Protein AF-A0A2V7FLT7-F1 (afdb_monomer_lite)

Sequence (162 aa):
LVILVLRTPALARFARRLLPEHRVIVKLAEPLRLFLGAGRALVAPGILVLTIALSVASWFFECLAFYLILEGFAVALPLRVATVLYAFASLAGALSMLPGGLGVAEASLTGLLVTFGTPLPLAAAATLLIRVATLWLAVGLGVATLGLAFHGGPVGATTPRR

pLDDT: mean 77.24, std 14.69, range [44.97, 93.81]

Radius of gyration: 23.73 Å; chains: 1; bounding box: 60×35×58 Å

Structure (mmCIF, N/CA/C/O backbone):
data_AF-A0A2V7FLT7-F1
#
_entry.id   AF-A0A2V7FLT7-F1
#
loop_
_atom_site.group_PDB
_atom_site.id
_atom_site.type_symbol
_atom_site.label_atom_id
_atom_site.label_alt_id
_atom_site.label_comp_id
_atom_site.label_asym_id
_atom_site.label_entity_id
_atom_site.label_seq_id
_atom_site.pdbx_PDB_ins_code
_atom_site.Cartn_x
_atom_site.Cartn_y
_atom_site.Cartn_z
_atom_site.occupancy
_atom_site.B_iso_or_equiv
_atom_site.auth_seq_id
_atom_site.auth_comp_id
_atom_site.auth_asym_id
_atom_site.auth_atom_id
_atom_site.pdbx_PDB_model_num
ATOM 1 N N . LEU A 1 1 ? 3.219 8.451 -25.364 1.00 45.62 1 LEU A N 1
ATOM 2 C CA . LEU A 1 1 ? 3.990 9.571 -25.963 1.00 45.62 1 LEU A CA 1
ATOM 3 C C . LEU A 1 1 ? 5.465 9.221 -26.199 1.00 45.62 1 LEU A C 1
ATOM 5 O O . LEU A 1 1 ? 5.880 9.241 -27.350 1.00 45.62 1 LEU A O 1
ATOM 9 N N . VAL A 1 2 ? 6.222 8.782 -25.183 1.00 44.97 2 VAL A N 1
ATOM 10 C CA . VAL A 1 2 ? 7.648 8.378 -25.312 1.00 44.97 2 VAL A CA 1
ATOM 11 C C . VAL A 1 2 ? 7.886 7.265 -26.353 1.00 44.97 2 VAL A C 1
ATOM 13 O O . VAL A 1 2 ? 8.818 7.342 -27.149 1.00 44.97 2 VAL A O 1
ATOM 16 N N . ILE A 1 3 ? 6.995 6.270 -26.418 1.00 49.03 3 ILE A N 1
ATOM 17 C CA . ILE A 1 3 ? 7.089 5.134 -27.358 1.00 49.03 3 ILE A CA 1
ATOM 18 C C . ILE A 1 3 ? 6.864 5.563 -28.825 1.00 49.03 3 ILE A C 1
ATOM 20 O O . ILE A 1 3 ? 7.423 4.958 -29.738 1.00 49.03 3 ILE A O 1
ATOM 24 N N . LEU A 1 4 ? 6.086 6.628 -29.066 1.00 48.78 4 LEU A N 1
ATOM 25 C CA . LEU A 1 4 ? 5.738 7.086 -30.418 1.00 48.78 4 LEU A CA 1
ATOM 26 C C . LEU A 1 4 ? 6.855 7.946 -31.039 1.00 48.78 4 LEU A C 1
ATOM 28 O O . LEU A 1 4 ? 7.177 7.789 -32.213 1.00 48.78 4 LEU A O 1
ATOM 32 N N . VAL A 1 5 ? 7.494 8.798 -30.227 1.00 52.53 5 VAL A N 1
ATOM 33 C CA . VAL A 1 5 ? 8.560 9.731 -30.652 1.00 52.53 5 VAL A CA 1
ATOM 34 C C . VAL A 1 5 ? 9.850 8.999 -31.057 1.00 52.53 5 VAL A C 1
ATOM 36 O O . VAL A 1 5 ? 10.572 9.441 -31.950 1.00 52.53 5 VAL A O 1
ATOM 39 N N . LEU A 1 6 ? 10.125 7.831 -30.467 1.00 53.94 6 LEU A N 1
ATOM 40 C CA . LEU A 1 6 ? 11.325 7.031 -30.760 1.00 53.94 6 LEU A CA 1
ATOM 41 C C . LEU A 1 6 ? 11.153 6.034 -31.917 1.00 53.94 6 LEU A C 1
ATOM 43 O O . LEU A 1 6 ? 12.117 5.365 -32.299 1.00 53.94 6 LEU A O 1
ATOM 47 N N . ARG A 1 7 ? 9.944 5.923 -32.486 1.00 52.28 7 ARG A N 1
ATOM 48 C CA . ARG A 1 7 ? 9.663 5.041 -33.630 1.00 52.28 7 ARG A CA 1
ATOM 49 C C . ARG A 1 7 ? 9.842 5.737 -34.981 1.00 52.28 7 ARG A C 1
ATOM 51 O O . ARG A 1 7 ? 9.872 5.060 -36.003 1.00 52.28 7 ARG A O 1
ATOM 58 N N . THR A 1 8 ? 9.975 7.065 -35.010 1.00 52.69 8 THR A N 1
ATOM 59 C CA . THR A 1 8 ? 10.084 7.837 -36.254 1.00 52.69 8 THR A CA 1
ATOM 60 C C . THR A 1 8 ? 11.529 7.913 -36.772 1.00 52.69 8 THR A C 1
ATOM 62 O O . THR A 1 8 ? 12.340 8.660 -36.218 1.00 52.69 8 THR A O 1
ATOM 65 N N . PRO A 1 9 ? 11.873 7.246 -37.895 1.00 53.06 9 PRO A N 1
ATOM 66 C CA . PRO A 1 9 ? 13.192 7.352 -38.538 1.00 53.06 9 PRO A CA 1
ATOM 67 C C . PRO A 1 9 ? 13.503 8.764 -39.078 1.00 53.06 9 PRO A C 1
ATOM 69 O O . PRO A 1 9 ? 14.615 9.032 -39.532 1.00 53.06 9 PRO A O 1
ATOM 72 N N . ALA A 1 10 ? 12.537 9.687 -39.036 1.00 58.31 10 ALA A N 1
ATOM 73 C CA . ALA A 1 10 ? 12.713 11.093 -39.381 1.00 58.31 10 ALA A CA 1
ATOM 74 C C . ALA A 1 10 ? 13.588 11.848 -38.362 1.00 58.31 10 ALA A C 1
ATOM 76 O O . ALA A 1 10 ? 14.511 12.553 -38.768 1.00 58.31 10 ALA A O 1
ATOM 77 N N . LEU A 1 11 ? 13.385 11.626 -37.056 1.00 56.84 11 LEU A N 1
ATOM 78 C CA . LEU A 1 11 ? 14.142 12.311 -35.999 1.00 56.84 11 LEU A CA 1
ATOM 79 C C . LEU A 1 11 ? 15.615 11.864 -35.984 1.00 56.84 11 LEU A C 1
ATOM 81 O O . LEU A 1 11 ? 16.524 12.681 -35.873 1.00 56.84 11 LEU A O 1
ATOM 85 N N . ALA A 1 12 ? 15.857 10.571 -36.223 1.00 55.59 12 ALA A N 1
ATOM 86 C CA . ALA A 1 12 ? 17.200 9.999 -36.342 1.00 55.59 12 ALA A CA 1
ATOM 87 C C . ALA A 1 12 ? 17.969 10.481 -37.591 1.00 55.59 12 ALA A C 1
ATOM 89 O O . ALA A 1 12 ? 19.199 10.426 -37.627 1.00 55.59 12 ALA A O 1
ATOM 90 N N . ARG A 1 13 ? 17.268 10.917 -38.648 1.00 57.00 13 ARG A N 1
ATOM 91 C CA . ARG A 1 13 ? 17.889 11.526 -39.838 1.00 57.00 13 ARG A CA 1
ATOM 92 C C . ARG A 1 13 ? 18.150 13.019 -39.643 1.00 57.00 13 ARG A C 1
ATOM 94 O O . ARG A 1 13 ? 19.182 13.498 -40.097 1.00 57.00 13 ARG A O 1
ATOM 101 N N . PHE A 1 14 ? 17.269 13.724 -38.933 1.00 57.28 14 PHE A N 1
ATOM 102 C CA . PHE A 1 14 ? 17.437 15.145 -38.624 1.00 57.28 14 PHE A CA 1
ATOM 103 C C . PHE A 1 14 ? 18.567 15.384 -37.607 1.00 57.28 14 PHE A C 1
ATOM 105 O O . PHE A 1 14 ? 19.419 16.240 -37.826 1.00 57.28 14 PHE A O 1
ATOM 112 N N . ALA A 1 15 ? 18.667 14.539 -36.574 1.00 55.50 15 ALA A N 1
ATOM 113 C CA . ALA A 1 15 ? 19.750 14.589 -35.589 1.00 55.50 15 ALA A CA 1
ATOM 114 C C . ALA A 1 15 ? 21.144 14.389 -36.220 1.00 55.50 15 ALA A C 1
ATOM 116 O O . ALA A 1 15 ? 22.091 15.070 -35.847 1.00 55.50 15 ALA A O 1
ATOM 117 N N . ARG A 1 16 ? 21.268 13.525 -37.238 1.00 55.06 16 ARG A N 1
ATOM 118 C CA . ARG A 1 16 ? 22.535 13.300 -37.963 1.00 55.06 16 ARG A CA 1
ATOM 119 C C . ARG A 1 16 ? 22.973 14.465 -38.852 1.00 55.06 16 ARG A C 1
ATOM 121 O O . ARG A 1 16 ? 24.140 14.525 -39.209 1.00 55.06 16 ARG A O 1
ATOM 128 N N . ARG A 1 17 ? 22.058 15.364 -39.229 1.00 60.25 17 ARG A N 1
ATOM 129 C C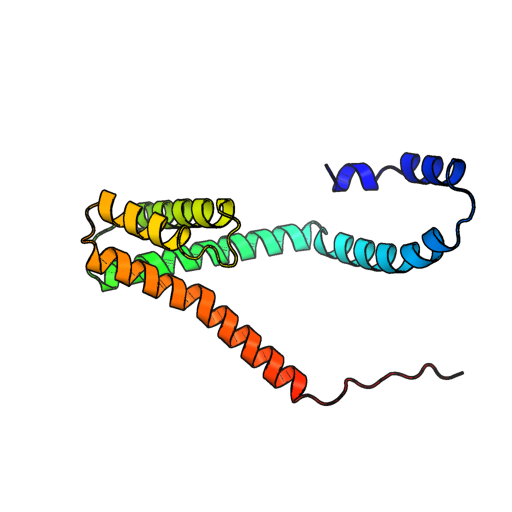A . ARG A 1 17 ? 22.387 16.554 -40.031 1.00 60.25 17 ARG A CA 1
ATOM 130 C C . ARG A 1 17 ? 22.829 17.745 -39.181 1.00 60.25 17 ARG A C 1
ATOM 132 O O . ARG A 1 17 ? 23.522 18.605 -39.703 1.00 60.25 17 ARG A O 1
ATOM 139 N N . LEU A 1 18 ? 22.421 17.801 -37.910 1.00 59.88 18 LEU A N 1
ATOM 140 C CA . LEU A 1 18 ? 22.699 18.934 -37.017 1.00 59.88 18 LEU A CA 1
ATOM 141 C C . LEU A 1 18 ? 23.837 18.688 -36.016 1.00 59.88 18 LEU A C 1
ATOM 143 O O . LEU A 1 18 ? 24.376 19.656 -35.492 1.00 59.88 18 LEU A O 1
ATOM 147 N N . LEU A 1 19 ? 24.194 17.434 -35.721 1.00 57.47 19 LEU A N 1
ATOM 148 C CA . LEU A 1 19 ? 25.204 17.106 -34.711 1.00 57.47 19 LEU A CA 1
ATOM 149 C C . LEU A 1 19 ? 26.514 16.661 -35.384 1.00 57.47 19 LEU A C 1
ATOM 151 O O . LEU A 1 19 ? 26.624 15.491 -35.755 1.00 57.47 19 LEU A O 1
ATOM 155 N N . PRO A 1 20 ? 27.504 17.560 -35.557 1.00 53.03 20 PRO A N 1
ATOM 156 C CA . PRO A 1 20 ? 28.852 17.166 -35.950 1.00 53.03 20 PRO A CA 1
ATOM 157 C C . PRO A 1 20 ? 29.447 16.209 -34.907 1.00 53.03 20 PRO A C 1
ATOM 159 O O . PRO A 1 20 ? 29.118 16.288 -33.724 1.00 53.03 20 PRO A O 1
ATOM 162 N N . GLU A 1 21 ? 30.298 15.305 -35.390 1.00 56.62 21 GLU A N 1
ATOM 163 C CA . GLU A 1 21 ? 31.016 14.179 -34.764 1.00 56.62 21 GLU A CA 1
ATOM 164 C C . GLU A 1 21 ? 31.647 14.446 -33.370 1.00 56.62 21 GLU A C 1
ATOM 166 O O . GLU A 1 21 ? 32.852 14.311 -33.160 1.00 56.62 21 GLU A O 1
ATOM 171 N N . HIS A 1 22 ? 30.864 14.819 -32.357 1.00 56.94 22 HIS A N 1
ATOM 172 C CA . HIS A 1 22 ? 31.388 15.009 -31.010 1.00 56.94 22 HIS A CA 1
ATOM 173 C C . HIS A 1 22 ? 31.556 13.652 -30.319 1.00 56.94 22 HIS A C 1
ATOM 175 O O . HIS A 1 22 ? 30.593 12.928 -30.067 1.00 56.94 22 HIS A O 1
ATOM 181 N N . ARG A 1 23 ? 32.803 13.350 -29.938 1.00 54.53 23 ARG A N 1
ATOM 182 C CA . ARG A 1 23 ? 33.285 12.144 -29.226 1.00 54.53 23 ARG A CA 1
ATOM 183 C C . ARG A 1 23 ? 32.426 11.717 -28.016 1.00 54.53 23 ARG A C 1
ATOM 185 O O . ARG A 1 23 ? 32.432 10.552 -27.626 1.00 54.53 23 ARG A O 1
ATOM 192 N N . VAL A 1 24 ? 31.669 12.652 -27.439 1.00 60.56 24 VAL A N 1
ATOM 193 C CA . VAL A 1 24 ? 30.713 12.440 -26.338 1.00 60.56 24 VAL A CA 1
ATOM 194 C C . VAL A 1 24 ? 29.464 11.667 -26.789 1.00 60.56 24 VAL A C 1
ATOM 196 O O . VAL A 1 24 ? 29.007 10.785 -26.068 1.00 60.56 24 VAL A O 1
ATOM 199 N N . ILE A 1 25 ? 28.948 11.921 -27.997 1.00 58.88 25 ILE A N 1
ATOM 200 C CA . ILE A 1 25 ? 27.756 11.247 -28.545 1.00 58.88 25 ILE A CA 1
ATOM 201 C C . ILE A 1 25 ? 28.053 9.765 -28.798 1.00 58.88 25 ILE A C 1
ATOM 203 O O . ILE A 1 25 ? 27.222 8.913 -28.501 1.00 58.88 25 ILE A O 1
ATOM 207 N N . VAL A 1 26 ? 29.260 9.445 -29.277 1.00 60.56 26 VAL A N 1
ATOM 208 C CA . VAL A 1 26 ? 29.695 8.058 -29.514 1.00 60.56 26 VAL A CA 1
ATOM 209 C C . VAL A 1 26 ? 29.866 7.296 -28.196 1.00 60.56 26 VAL A C 1
ATOM 211 O O . VAL A 1 26 ? 29.388 6.171 -28.087 1.00 60.56 26 VAL A O 1
ATOM 214 N N . LYS A 1 27 ? 30.457 7.923 -27.165 1.00 63.97 27 LYS A N 1
ATOM 215 C CA . LYS A 1 27 ? 30.580 7.317 -25.825 1.00 63.97 27 LYS A CA 1
ATOM 216 C C . LYS A 1 27 ? 29.231 7.066 -25.151 1.00 63.97 27 LYS A C 1
ATOM 218 O O . LYS A 1 27 ? 29.087 6.078 -24.441 1.00 63.97 27 LYS A O 1
ATOM 223 N N . LEU A 1 28 ? 28.249 7.943 -25.359 1.00 63.88 28 LEU A N 1
ATOM 224 C CA . LEU A 1 28 ? 26.923 7.796 -24.755 1.00 63.88 28 LEU A CA 1
ATOM 225 C C . LEU A 1 28 ? 26.002 6.869 -25.565 1.00 63.88 28 LEU A C 1
ATOM 227 O O . LEU A 1 28 ? 25.041 6.331 -25.018 1.00 63.88 28 LEU A O 1
ATOM 231 N N . ALA A 1 29 ? 26.300 6.644 -26.849 1.00 66.62 29 ALA A N 1
ATOM 232 C CA . ALA A 1 29 ? 25.479 5.829 -27.738 1.00 66.62 29 ALA A CA 1
ATOM 233 C C . ALA A 1 29 ? 25.386 4.363 -27.299 1.00 66.62 29 ALA A C 1
ATOM 235 O O . ALA A 1 29 ? 24.335 3.751 -27.469 1.00 66.62 29 ALA A O 1
ATOM 236 N N . GLU A 1 30 ? 26.454 3.791 -26.747 1.00 70.12 30 GLU A N 1
ATOM 237 C CA . GLU A 1 30 ? 26.485 2.384 -26.342 1.00 70.12 30 GLU A CA 1
ATOM 238 C C . GLU A 1 30 ? 25.663 2.109 -25.063 1.00 70.12 30 GLU A C 1
ATOM 240 O O . GLU A 1 30 ? 24.756 1.273 -25.133 1.00 70.12 30 GLU A O 1
ATOM 245 N N . PRO A 1 31 ? 25.817 2.872 -23.956 1.00 73.06 31 PRO A N 1
ATOM 246 C CA . PRO A 1 31 ? 24.913 2.788 -22.804 1.00 73.06 31 PRO A CA 1
ATOM 247 C C . PRO A 1 31 ? 23.445 3.028 -23.175 1.00 73.06 31 PRO A C 1
ATOM 249 O O . PRO A 1 31 ? 22.561 2.295 -22.734 1.00 73.06 31 PRO A O 1
ATOM 252 N N . LEU A 1 32 ? 23.174 4.014 -24.040 1.00 66.44 32 LEU A N 1
ATOM 253 C CA . LEU A 1 32 ? 21.822 4.299 -24.529 1.00 66.44 32 LEU A CA 1
ATOM 254 C C . LEU A 1 32 ? 21.253 3.145 -25.359 1.00 66.44 32 LEU A C 1
ATOM 256 O O . LEU A 1 32 ? 20.075 2.835 -25.228 1.00 66.44 32 LEU A O 1
ATOM 260 N N . ARG A 1 33 ? 22.054 2.485 -26.201 1.00 68.12 33 ARG A N 1
ATOM 261 C CA . ARG A 1 33 ? 21.606 1.323 -26.988 1.00 68.12 33 ARG A CA 1
ATOM 262 C C . ARG A 1 33 ? 21.283 0.125 -26.105 1.00 68.12 33 ARG A C 1
ATOM 264 O O . ARG A 1 33 ? 20.269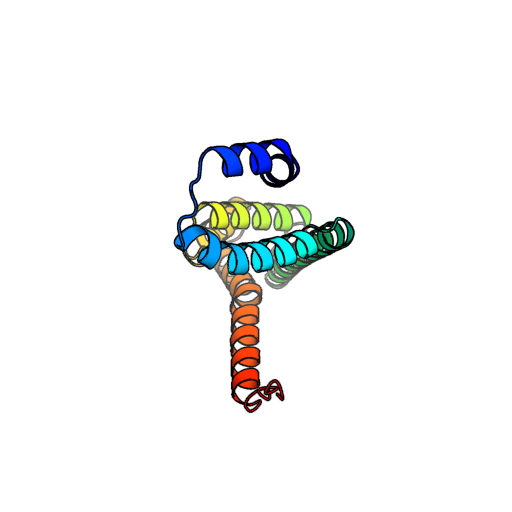 -0.519 -26.355 1.00 68.12 33 ARG A O 1
ATOM 271 N N . LEU A 1 34 ? 22.092 -0.141 -25.079 1.00 73.94 34 LEU A N 1
ATOM 272 C CA . LEU A 1 34 ? 21.818 -1.195 -24.098 1.00 73.94 34 LEU A CA 1
ATOM 273 C C . LEU A 1 34 ? 20.548 -0.885 -23.296 1.00 73.94 34 LEU A C 1
ATOM 275 O O . LEU A 1 34 ? 19.659 -1.730 -23.209 1.00 73.94 34 LEU A O 1
ATOM 279 N N . PHE A 1 35 ? 20.405 0.351 -22.811 1.00 72.62 35 PHE A N 1
ATOM 280 C CA . PHE A 1 35 ? 19.211 0.809 -22.100 1.00 72.62 35 PHE A CA 1
ATOM 281 C C . PHE A 1 35 ? 17.948 0.744 -22.972 1.00 72.62 35 PHE A C 1
ATOM 283 O O . PHE A 1 35 ? 16.909 0.260 -22.532 1.00 72.62 35 PHE A O 1
ATOM 290 N N . LEU A 1 36 ? 18.027 1.174 -24.234 1.00 68.25 36 LEU A N 1
ATOM 291 C CA . LEU A 1 36 ? 16.908 1.125 -25.179 1.00 68.25 36 LEU A CA 1
ATOM 292 C C . LEU A 1 36 ? 16.600 -0.302 -25.651 1.00 68.25 36 LEU A C 1
ATOM 294 O O . LEU A 1 36 ? 15.442 -0.608 -25.926 1.00 68.25 36 LEU A O 1
ATOM 298 N N . GLY A 1 37 ? 17.607 -1.172 -25.755 1.00 72.25 37 GLY A N 1
ATOM 299 C CA . GLY A 1 37 ? 17.440 -2.594 -26.056 1.00 72.25 37 GLY A CA 1
ATOM 300 C C . GLY A 1 37 ? 16.706 -3.320 -24.930 1.00 72.25 37 GLY A C 1
ATOM 301 O O . GLY A 1 37 ? 15.674 -3.943 -25.176 1.00 72.25 37 GLY A O 1
ATOM 302 N N . ALA A 1 38 ? 17.171 -3.145 -23.689 1.00 71.19 38 ALA A N 1
ATOM 303 C CA . ALA A 1 38 ? 16.506 -3.659 -22.494 1.00 71.19 38 ALA A CA 1
ATOM 304 C C . ALA A 1 38 ? 15.100 -3.057 -22.326 1.00 71.19 38 ALA A C 1
ATOM 306 O O . ALA A 1 38 ? 14.130 -3.784 -22.125 1.00 71.19 38 ALA A O 1
ATOM 307 N N . GLY A 1 39 ? 14.962 -1.740 -22.507 1.00 70.75 39 GLY A N 1
ATOM 308 C CA . GLY A 1 39 ? 13.681 -1.037 -22.450 1.00 70.75 39 GLY A CA 1
ATOM 309 C C . GLY A 1 39 ? 12.681 -1.535 -23.495 1.00 70.75 39 GLY A C 1
ATOM 310 O O . GLY A 1 39 ? 11.506 -1.700 -23.190 1.00 70.75 39 GLY A O 1
ATOM 311 N N . ARG A 1 40 ? 13.122 -1.854 -24.718 1.00 68.38 40 ARG A N 1
ATOM 312 C CA . ARG A 1 40 ?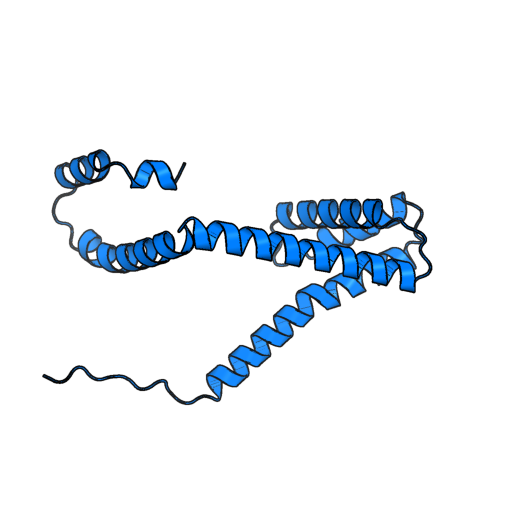 12.248 -2.449 -25.745 1.00 68.38 40 ARG A CA 1
ATOM 313 C C . ARG A 1 40 ? 11.810 -3.868 -25.402 1.00 68.38 40 ARG A C 1
ATOM 315 O O . ARG A 1 40 ? 10.678 -4.213 -25.721 1.00 68.38 40 ARG A O 1
ATOM 322 N N . ALA A 1 41 ? 12.669 -4.661 -24.762 1.00 71.62 41 ALA A N 1
ATOM 323 C CA . ALA A 1 41 ? 12.290 -5.982 -24.268 1.00 71.62 41 ALA A CA 1
ATOM 324 C C . ALA A 1 41 ? 11.241 -5.873 -23.145 1.00 71.62 41 ALA A C 1
ATOM 326 O O . ALA A 1 41 ? 10.226 -6.556 -23.193 1.00 71.62 41 ALA A O 1
ATOM 327 N N . LEU A 1 42 ? 11.422 -4.941 -22.203 1.00 68.25 42 LEU A N 1
ATOM 328 C CA . LEU A 1 42 ? 10.469 -4.664 -21.116 1.00 68.25 42 LEU A CA 1
ATOM 329 C C . LEU A 1 42 ? 9.107 -4.150 -21.618 1.00 68.25 42 LEU A C 1
ATOM 331 O O . LEU A 1 42 ? 8.074 -4.445 -21.027 1.00 68.25 42 LEU A O 1
ATOM 335 N N . VAL A 1 43 ? 9.098 -3.402 -22.725 1.00 75.06 43 VAL A N 1
ATOM 336 C CA . VAL A 1 43 ? 7.892 -2.819 -23.344 1.00 75.06 43 VAL A CA 1
ATOM 337 C C . VAL A 1 43 ? 7.314 -3.741 -24.437 1.00 75.06 43 VAL A C 1
ATOM 339 O O . VAL A 1 43 ? 6.389 -3.366 -25.157 1.00 75.06 43 VAL A O 1
ATOM 342 N N . ALA A 1 44 ? 7.824 -4.969 -24.589 1.00 81.06 44 ALA A N 1
ATOM 343 C CA . ALA A 1 44 ? 7.217 -5.940 -25.493 1.00 81.06 44 ALA A CA 1
ATOM 344 C C . ALA A 1 44 ? 5.777 -6.245 -25.031 1.00 81.06 44 ALA A C 1
ATOM 346 O O . ALA A 1 44 ? 5.554 -6.441 -23.836 1.00 81.06 44 ALA A O 1
ATOM 347 N N . PRO A 1 45 ? 4.787 -6.318 -25.940 1.00 77.19 45 PRO A N 1
ATOM 348 C CA . PRO A 1 45 ? 3.373 -6.404 -25.568 1.00 77.19 45 PRO A CA 1
ATOM 349 C C . PRO A 1 45 ? 3.050 -7.609 -24.672 1.00 77.19 45 PRO A C 1
ATOM 351 O O . PRO A 1 45 ? 2.250 -7.476 -23.753 1.00 77.19 45 PRO A O 1
ATOM 354 N N . GLY A 1 46 ? 3.720 -8.751 -24.868 1.00 82.75 46 GLY A N 1
ATOM 355 C CA . GLY A 1 46 ? 3.561 -9.918 -23.991 1.00 82.75 46 GLY A CA 1
ATOM 356 C C . GLY A 1 46 ? 4.074 -9.685 -22.565 1.00 82.75 46 GLY A C 1
ATOM 357 O O . GLY A 1 46 ? 3.397 -10.035 -21.602 1.00 82.75 46 GLY A O 1
ATOM 358 N N . ILE A 1 47 ? 5.234 -9.038 -22.419 1.00 82.69 47 ILE A N 1
ATOM 359 C CA . ILE A 1 47 ? 5.833 -8.728 -21.111 1.00 82.69 47 ILE A CA 1
ATOM 360 C C . ILE A 1 47 ? 5.039 -7.625 -20.405 1.00 82.69 47 ILE A C 1
ATOM 362 O O . ILE A 1 47 ? 4.813 -7.714 -19.202 1.00 82.69 47 ILE A O 1
ATOM 366 N N . LEU A 1 48 ? 4.539 -6.629 -21.139 1.00 84.62 48 LEU A N 1
ATOM 367 C CA . LEU A 1 48 ? 3.656 -5.596 -20.592 1.00 84.62 48 LEU A CA 1
ATOM 368 C C . LEU A 1 48 ? 2.365 -6.181 -20.021 1.00 84.62 48 LEU A C 1
ATOM 370 O O . LEU A 1 48 ? 2.010 -5.871 -18.890 1.00 84.62 48 LEU A O 1
ATOM 374 N N . VAL A 1 49 ? 1.669 -7.037 -20.773 1.00 88.81 49 VAL A N 1
ATOM 375 C CA . VAL A 1 49 ? 0.426 -7.655 -20.285 1.00 88.81 49 VAL A CA 1
ATOM 376 C C . VAL A 1 49 ? 0.700 -8.502 -19.045 1.00 88.81 49 VAL A C 1
ATOM 378 O O . VAL A 1 49 ? -0.021 -8.383 -18.057 1.00 88.81 49 VAL A O 1
ATOM 381 N N . LEU A 1 50 ? 1.772 -9.300 -19.062 1.00 88.50 50 LEU A N 1
ATOM 382 C CA . LEU A 1 50 ? 2.165 -10.118 -17.918 1.00 88.50 50 LEU A CA 1
ATOM 383 C C . LEU A 1 50 ? 2.491 -9.264 -16.685 1.00 88.50 50 LEU A C 1
ATOM 385 O O . LEU A 1 50 ? 1.989 -9.534 -15.600 1.00 88.50 50 LEU A O 1
ATOM 389 N N . THR A 1 51 ? 3.304 -8.220 -16.841 1.00 86.31 51 THR A N 1
ATOM 390 C CA . THR A 1 51 ? 3.706 -7.349 -15.724 1.00 86.31 51 THR A CA 1
ATOM 391 C C . THR A 1 51 ? 2.538 -6.540 -15.167 1.00 86.31 51 THR A C 1
ATOM 393 O O . THR A 1 51 ? 2.427 -6.403 -13.949 1.00 86.31 51 THR A O 1
ATOM 396 N N . ILE A 1 52 ? 1.624 -6.064 -16.017 1.00 89.19 52 ILE A N 1
ATOM 397 C CA . ILE A 1 52 ? 0.386 -5.408 -15.578 1.00 89.19 52 ILE A CA 1
ATOM 398 C C . ILE A 1 52 ? -0.493 -6.398 -14.808 1.00 89.19 52 ILE A C 1
ATOM 400 O O . ILE A 1 52 ? -0.948 -6.073 -13.715 1.00 89.19 52 ILE A O 1
ATOM 404 N N . ALA A 1 53 ? -0.695 -7.611 -15.329 1.00 90.81 53 ALA A N 1
ATOM 405 C CA . ALA A 1 53 ? -1.492 -8.635 -14.656 1.00 90.81 53 ALA A CA 1
ATOM 406 C C . ALA A 1 53 ? -0.904 -9.010 -13.286 1.00 90.81 53 ALA A C 1
ATOM 408 O O . ALA A 1 53 ? -1.634 -9.061 -12.297 1.00 90.81 53 ALA A O 1
ATOM 409 N N . LEU A 1 54 ? 0.417 -9.194 -13.209 1.00 89.19 54 LEU A N 1
ATOM 410 C CA . LEU A 1 54 ? 1.123 -9.440 -11.950 1.00 89.19 54 LEU A CA 1
ATOM 411 C C . LEU A 1 54 ? 0.989 -8.263 -10.977 1.00 89.19 54 LEU A C 1
ATOM 413 O O . LEU A 1 54 ? 0.766 -8.483 -9.790 1.00 89.19 54 LEU A O 1
ATOM 417 N N . SER A 1 55 ? 1.066 -7.024 -11.469 1.00 87.69 55 SER A N 1
ATOM 418 C CA . SER A 1 55 ? 0.904 -5.821 -10.640 1.00 87.69 55 SER A CA 1
ATOM 419 C C . SER A 1 55 ? -0.505 -5.727 -10.052 1.00 87.69 55 SER A C 1
ATOM 421 O O . SER A 1 55 ? -0.661 -5.486 -8.857 1.00 87.69 55 SER A O 1
ATOM 423 N N . VAL A 1 56 ? -1.533 -5.979 -10.869 1.00 89.75 56 VAL A N 1
ATOM 424 C CA . VAL A 1 56 ? -2.935 -5.999 -10.425 1.00 89.75 56 VAL A CA 1
ATOM 425 C C . VAL A 1 56 ? -3.165 -7.110 -9.401 1.00 89.75 56 VAL A C 1
ATOM 427 O O . VAL A 1 56 ? -3.798 -6.869 -8.375 1.00 89.75 56 VAL A O 1
ATOM 430 N N . ALA A 1 57 ? -2.620 -8.307 -9.640 1.00 90.12 57 ALA A N 1
ATOM 431 C CA . ALA A 1 57 ? -2.718 -9.418 -8.699 1.00 90.12 57 ALA A CA 1
ATOM 432 C C . ALA A 1 57 ? -2.036 -9.092 -7.360 1.00 90.12 57 ALA A C 1
ATOM 434 O O . ALA A 1 57 ? -2.623 -9.326 -6.308 1.00 90.12 57 ALA A O 1
ATOM 435 N N . SER A 1 58 ? -0.839 -8.497 -7.393 1.00 88.75 58 SER A N 1
ATOM 436 C CA . SER A 1 58 ? -0.117 -8.062 -6.191 1.00 88.75 58 SER A CA 1
ATOM 437 C C . SER A 1 58 ? -0.943 -7.075 -5.364 1.00 88.75 58 SER A C 1
ATOM 439 O O . SER A 1 58 ? -1.159 -7.297 -4.176 1.00 88.75 58 SER A O 1
ATOM 441 N N . TRP A 1 59 ? -1.481 -6.031 -6.001 1.00 88.06 59 TRP A N 1
ATOM 442 C CA . TRP A 1 59 ? -2.323 -5.036 -5.325 1.00 88.06 59 TRP A CA 1
ATOM 443 C C . TRP A 1 59 ? -3.593 -5.647 -4.734 1.00 88.06 59 TRP A C 1
ATOM 445 O O . TRP A 1 59 ? -4.026 -5.267 -3.645 1.00 88.06 59 TRP A O 1
ATOM 455 N N . PHE A 1 60 ? -4.190 -6.613 -5.433 1.00 89.12 60 PHE A N 1
ATOM 456 C CA . PHE A 1 60 ? -5.352 -7.326 -4.923 1.00 89.12 60 PHE A CA 1
ATOM 457 C C . PHE A 1 60 ? -5.019 -8.140 -3.665 1.00 89.12 60 PHE A C 1
ATOM 459 O O . PHE A 1 60 ? -5.784 -8.104 -2.702 1.00 89.12 60 PHE A O 1
ATOM 466 N N . PHE A 1 61 ? -3.869 -8.820 -3.632 1.00 89.88 61 PHE A N 1
ATOM 467 C CA . PHE A 1 61 ? -3.417 -9.542 -2.440 1.00 89.88 61 PHE A CA 1
ATOM 468 C C . PHE A 1 61 ? -3.169 -8.618 -1.247 1.00 89.88 61 PHE A C 1
ATOM 470 O O . PHE A 1 61 ? -3.509 -8.986 -0.126 1.00 89.88 61 PHE A O 1
ATOM 477 N N . GLU A 1 62 ? -2.647 -7.412 -1.469 1.00 90.06 62 GLU A N 1
ATOM 478 C CA . GLU A 1 62 ? -2.499 -6.417 -0.400 1.00 90.06 62 GLU A CA 1
ATOM 479 C C . GLU A 1 62 ? -3.859 -5.984 0.167 1.00 90.06 62 GLU A C 1
ATOM 481 O O . GLU A 1 62 ? -4.042 -5.938 1.384 1.00 90.06 62 GLU A O 1
ATOM 486 N N . CYS A 1 63 ? -4.847 -5.747 -0.702 1.00 91.12 63 CYS A N 1
ATOM 487 C CA . CYS A 1 63 ? -6.210 -5.416 -0.276 1.00 91.12 63 CYS A CA 1
ATOM 488 C C . CYS A 1 63 ? -6.865 -6.571 0.497 1.00 91.12 63 CYS A C 1
ATOM 490 O O . CYS A 1 63 ? -7.547 -6.344 1.498 1.00 91.12 63 CYS A O 1
ATOM 492 N N . LEU A 1 64 ? -6.642 -7.813 0.055 1.00 91.69 64 LEU A N 1
ATOM 493 C CA . LEU A 1 64 ? -7.130 -9.008 0.737 1.00 91.69 64 LEU A CA 1
ATOM 494 C C . LEU A 1 64 ? -6.474 -9.173 2.112 1.00 91.69 64 LEU A C 1
ATOM 496 O O . LEU A 1 64 ? -7.172 -9.433 3.088 1.00 91.69 64 LEU A O 1
ATOM 500 N N . ALA A 1 65 ? -5.158 -8.977 2.210 1.00 90.94 65 ALA A N 1
ATOM 501 C CA . ALA A 1 65 ? -4.439 -9.008 3.479 1.00 90.94 65 ALA A CA 1
ATOM 502 C C . ALA A 1 65 ? -4.969 -7.939 4.445 1.00 90.94 65 ALA A C 1
ATOM 504 O O . ALA A 1 65 ? -5.218 -8.234 5.611 1.00 90.94 65 ALA A O 1
ATOM 505 N N . PHE A 1 66 ? -5.217 -6.722 3.956 1.00 92.69 66 PHE A N 1
ATOM 506 C CA . PHE A 1 66 ? -5.807 -5.654 4.758 1.00 92.69 66 PHE A CA 1
ATOM 507 C C . PHE A 1 66 ? -7.211 -6.011 5.264 1.00 92.69 66 PHE A C 1
ATOM 509 O O . PHE A 1 66 ? -7.509 -5.811 6.440 1.00 92.69 66 PHE A O 1
ATOM 516 N N . TYR A 1 67 ? -8.055 -6.600 4.414 1.00 93.31 67 TYR A N 1
ATOM 517 C CA . TYR A 1 67 ? -9.369 -7.098 4.823 1.00 93.31 67 TYR A CA 1
ATOM 518 C C . TYR A 1 67 ? -9.269 -8.181 5.910 1.00 93.31 67 TYR A C 1
ATOM 520 O O . TYR A 1 67 ? -9.958 -8.089 6.922 1.00 93.31 67 TYR A O 1
ATOM 528 N N . LEU A 1 68 ? -8.368 -9.156 5.754 1.00 92.44 68 LEU A N 1
ATOM 529 C CA . LEU A 1 68 ? -8.150 -10.205 6.758 1.00 92.44 68 LEU A CA 1
ATOM 530 C C . LEU A 1 68 ? -7.651 -9.643 8.097 1.00 92.44 68 LEU A C 1
ATOM 532 O O . LEU A 1 68 ? -8.027 -10.145 9.153 1.00 92.44 68 LEU A O 1
ATOM 536 N N . ILE A 1 69 ? -6.834 -8.587 8.065 1.00 93.12 69 ILE A N 1
ATOM 537 C CA . ILE A 1 69 ? -6.396 -7.880 9.273 1.00 93.12 69 ILE A CA 1
ATOM 538 C C . ILE A 1 69 ? -7.591 -7.238 9.987 1.00 93.12 69 ILE A C 1
ATOM 540 O O . ILE A 1 69 ? -7.717 -7.375 11.202 1.00 93.12 69 ILE A O 1
ATOM 544 N N . LEU A 1 70 ? -8.476 -6.562 9.248 1.00 92.38 70 LEU A N 1
ATOM 545 C CA . LEU A 1 70 ? -9.676 -5.938 9.815 1.00 92.38 70 LEU A CA 1
ATOM 546 C C . LEU A 1 70 ? -10.630 -6.978 10.418 1.00 92.38 70 LEU A C 1
ATOM 548 O O . LEU A 1 70 ? -11.089 -6.792 11.545 1.00 92.38 70 LEU A O 1
ATOM 552 N N . GLU A 1 71 ? -10.855 -8.095 9.722 1.00 92.75 71 GLU A N 1
ATOM 553 C CA . GLU A 1 71 ? -11.616 -9.242 10.240 1.00 92.75 71 GLU A CA 1
ATOM 554 C C . GLU A 1 71 ? -10.993 -9.799 11.530 1.00 92.75 71 GLU A C 1
ATOM 556 O O . GLU A 1 71 ? -11.699 -10.049 12.505 1.00 92.75 71 GLU A O 1
ATOM 561 N N . GLY A 1 72 ? -9.661 -9.909 11.593 1.00 91.12 72 GLY A N 1
ATOM 562 C CA . GLY A 1 72 ? -8.941 -10.336 12.798 1.00 91.12 72 GLY A CA 1
ATOM 563 C C . GLY A 1 72 ? -9.128 -9.403 14.003 1.00 91.12 72 GLY A C 1
ATOM 564 O O . GLY A 1 72 ? -9.091 -9.859 15.144 1.00 91.12 72 GLY A O 1
ATOM 565 N N . PHE A 1 73 ? -9.387 -8.115 13.763 1.00 91.00 73 PHE A N 1
ATOM 566 C CA . PHE A 1 73 ? -9.740 -7.133 14.793 1.00 91.00 73 PHE A CA 1
ATOM 567 C C . PHE A 1 73 ? -11.252 -7.038 15.063 1.00 91.00 73 PHE A C 1
ATOM 569 O O . PHE A 1 73 ? -11.681 -6.135 15.783 1.00 91.00 73 PHE A O 1
ATOM 576 N N . ALA A 1 74 ? -12.059 -7.948 14.503 1.00 89.38 74 ALA A N 1
ATOM 577 C CA . ALA A 1 74 ? -13.523 -7.928 14.554 1.00 89.38 74 ALA A CA 1
ATOM 578 C C . ALA A 1 74 ? -14.142 -6.621 14.010 1.00 89.38 74 ALA A C 1
ATOM 580 O O . ALA A 1 74 ? -15.228 -6.205 14.421 1.00 89.38 74 ALA A O 1
ATOM 581 N N . VAL A 1 75 ? -13.455 -5.964 13.069 1.00 88.31 75 VAL A N 1
ATOM 582 C CA . VAL A 1 75 ? -13.948 -4.771 12.377 1.00 88.31 75 VAL A CA 1
ATOM 583 C C . VAL A 1 75 ? -14.745 -5.218 11.154 1.00 88.31 75 VAL A C 1
ATOM 585 O O . VAL A 1 75 ? -14.180 -5.613 10.136 1.00 88.31 75 VAL A O 1
ATOM 588 N N . ALA A 1 76 ? -16.073 -5.136 11.249 1.00 85.50 76 ALA A N 1
ATOM 589 C CA . ALA A 1 76 ? -16.992 -5.545 10.189 1.00 85.50 76 ALA A CA 1
ATOM 590 C C . ALA A 1 76 ? -17.033 -4.519 9.038 1.00 85.50 76 ALA A C 1
ATOM 592 O O . ALA A 1 76 ? -17.965 -3.722 8.918 1.00 85.50 76 ALA A O 1
ATOM 593 N N . LEU A 1 77 ? -16.013 -4.537 8.178 1.00 87.94 77 LEU A N 1
ATOM 594 C CA . LEU A 1 77 ? -15.973 -3.762 6.938 1.00 87.94 77 LEU A CA 1
ATOM 595 C C . LEU A 1 77 ? -16.027 -4.706 5.734 1.00 87.94 77 LEU A C 1
ATOM 597 O O . LEU A 1 77 ? -15.190 -5.598 5.621 1.00 87.94 77 LEU A O 1
ATOM 601 N N . PRO A 1 78 ? -16.957 -4.511 4.782 1.00 91.50 78 PRO A N 1
ATOM 602 C CA . PRO A 1 78 ? -17.007 -5.359 3.602 1.00 91.50 78 PRO A CA 1
ATOM 603 C C . PRO A 1 78 ? -15.731 -5.180 2.771 1.00 91.50 78 PRO A C 1
ATOM 605 O O . PRO A 1 78 ? -15.238 -4.060 2.615 1.00 91.50 78 PRO A O 1
ATOM 608 N N . LEU A 1 79 ? -15.254 -6.264 2.148 1.00 91.00 79 LEU A N 1
ATOM 609 C CA . LEU A 1 79 ? -14.045 -6.277 1.310 1.00 91.00 79 LEU A CA 1
ATOM 610 C C . LEU A 1 79 ? -13.993 -5.107 0.313 1.00 91.00 79 LEU A C 1
ATOM 612 O O . LEU A 1 79 ? -12.946 -4.497 0.116 1.00 91.00 79 LEU A O 1
ATOM 616 N N . ARG A 1 80 ? -15.137 -4.743 -0.281 1.00 92.38 80 ARG A N 1
ATOM 617 C CA . ARG A 1 80 ? -15.255 -3.610 -1.215 1.00 92.38 80 ARG A CA 1
ATOM 618 C C . ARG A 1 80 ? -14.796 -2.292 -0.587 1.00 92.38 80 ARG A C 1
ATOM 620 O O . ARG A 1 80 ? -14.054 -1.548 -1.218 1.00 92.38 80 ARG A O 1
ATOM 627 N N . VAL A 1 81 ? -15.212 -2.022 0.648 1.00 90.38 81 VAL A N 1
ATOM 628 C CA . VAL A 1 81 ? -14.864 -0.794 1.373 1.00 90.38 81 VAL A CA 1
ATOM 629 C C . VAL A 1 81 ? -13.394 -0.828 1.783 1.00 90.38 81 VAL A C 1
ATOM 631 O O . VAL A 1 81 ? -12.682 0.133 1.512 1.00 90.38 81 VAL A O 1
ATOM 634 N N . ALA A 1 82 ? -12.904 -1.953 2.314 1.00 91.06 82 ALA A N 1
ATOM 635 C CA . ALA A 1 82 ? -11.488 -2.128 2.657 1.00 91.06 82 ALA A CA 1
ATOM 636 C C . ALA A 1 82 ? -10.556 -1.895 1.450 1.00 91.06 82 ALA A C 1
ATOM 638 O O . ALA A 1 82 ? -9.558 -1.186 1.560 1.00 91.06 82 ALA A O 1
ATOM 639 N N . THR A 1 83 ? -10.930 -2.422 0.279 1.00 91.81 83 THR A N 1
ATOM 640 C CA . THR A 1 83 ? -10.181 -2.254 -0.979 1.00 91.81 83 THR A CA 1
ATOM 641 C C . THR A 1 83 ? -10.121 -0.783 -1.398 1.00 91.81 83 THR A C 1
ATOM 643 O O . THR A 1 83 ? -9.060 -0.278 -1.756 1.00 91.81 83 THR A O 1
ATOM 646 N N . VAL A 1 84 ? -11.252 -0.072 -1.326 1.00 92.12 84 VAL A N 1
ATOM 647 C CA . VAL A 1 84 ? -11.334 1.354 -1.676 1.00 92.12 84 VAL A CA 1
ATOM 648 C C . VAL A 1 84 ? -10.495 2.198 -0.714 1.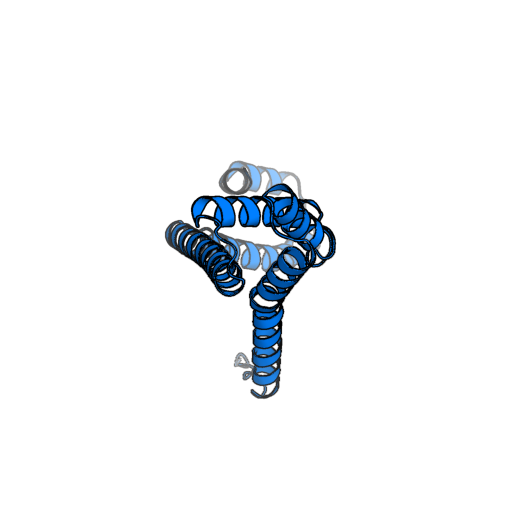00 92.12 84 VAL A C 1
ATOM 650 O O . VAL A 1 84 ? -9.696 3.015 -1.166 1.00 92.12 84 VAL A O 1
ATOM 653 N N . LEU A 1 85 ? -10.620 1.965 0.594 1.00 91.75 85 LEU A N 1
ATOM 654 C CA . LEU A 1 85 ? -9.845 2.649 1.635 1.00 91.75 85 LEU A CA 1
ATOM 655 C C . LEU A 1 85 ? -8.335 2.482 1.414 1.00 91.75 85 LEU A C 1
ATOM 657 O O . LEU A 1 85 ? -7.598 3.470 1.387 1.00 91.75 85 LEU A O 1
ATOM 661 N N . TYR A 1 86 ? -7.888 1.242 1.196 1.00 90.81 86 TYR A N 1
ATOM 662 C CA . TYR A 1 86 ? -6.481 0.927 0.958 1.00 90.81 86 TYR A CA 1
ATOM 663 C C . TYR A 1 86 ? -5.953 1.555 -0.337 1.00 90.81 86 TYR A C 1
ATOM 665 O O . TYR A 1 86 ? -4.864 2.135 -0.345 1.00 90.81 86 TYR A O 1
ATOM 673 N N . ALA A 1 87 ? -6.731 1.500 -1.422 1.00 90.50 87 ALA A N 1
ATOM 674 C CA . ALA A 1 87 ? -6.353 2.091 -2.702 1.00 90.50 87 ALA A CA 1
ATOM 675 C C . ALA A 1 87 ? -6.229 3.621 -2.616 1.00 90.50 87 ALA A C 1
ATOM 677 O O . ALA A 1 87 ? -5.242 4.181 -3.094 1.00 90.50 87 ALA A O 1
ATOM 678 N N . PHE A 1 88 ? -7.180 4.305 -1.967 1.00 90.44 88 PHE A N 1
ATOM 679 C CA . PHE A 1 88 ? -7.112 5.756 -1.761 1.00 90.44 88 PHE A CA 1
ATOM 680 C C . PHE A 1 88 ? -5.934 6.161 -0.874 1.00 90.44 88 PHE A C 1
ATOM 682 O O . PHE A 1 88 ? -5.224 7.110 -1.207 1.00 90.44 88 PHE A O 1
ATOM 689 N N . ALA A 1 89 ? -5.685 5.435 0.218 1.00 89.19 89 ALA A N 1
ATOM 690 C CA . ALA A 1 89 ? -4.538 5.704 1.078 1.00 89.19 89 ALA A CA 1
ATOM 691 C C . ALA A 1 89 ? -3.204 5.472 0.351 1.00 89.19 89 ALA A C 1
ATOM 693 O O . ALA A 1 89 ? -2.281 6.275 0.484 1.00 89.19 89 ALA A O 1
ATOM 694 N N . SER A 1 90 ? -3.116 4.419 -0.465 1.00 85.69 90 SER A N 1
ATOM 695 C CA . SER A 1 90 ? -1.940 4.129 -1.293 1.00 85.69 90 SER A CA 1
ATOM 696 C C . SER A 1 90 ? -1.709 5.203 -2.358 1.00 85.69 90 SER A C 1
ATOM 698 O O . SER A 1 90 ? -0.574 5.630 -2.560 1.00 85.69 90 SER A O 1
ATOM 700 N N . LEU A 1 91 ? -2.775 5.707 -2.991 1.00 88.44 91 LEU A N 1
ATOM 701 C CA . LEU A 1 91 ? -2.707 6.841 -3.917 1.00 88.44 91 LEU A CA 1
ATOM 702 C C . LEU A 1 91 ? -2.221 8.114 -3.215 1.00 88.44 91 LEU A C 1
ATOM 704 O O . LEU A 1 91 ? -1.319 8.779 -3.721 1.00 88.44 91 LEU A O 1
ATOM 708 N N . ALA A 1 92 ? -2.764 8.432 -2.038 1.00 87.00 92 ALA A N 1
ATOM 709 C CA . ALA A 1 92 ? -2.321 9.575 -1.240 1.00 87.00 92 ALA A CA 1
ATOM 710 C C . ALA A 1 92 ? -0.842 9.447 -0.830 1.00 87.00 92 ALA A C 1
ATOM 712 O O . ALA A 1 92 ? -0.071 10.398 -0.964 1.00 87.00 92 ALA A O 1
ATOM 713 N N . GLY A 1 93 ? -0.420 8.250 -0.410 1.00 83.88 93 GLY A N 1
ATOM 714 C CA . GLY A 1 93 ? 0.976 7.942 -0.103 1.00 83.88 93 GLY A CA 1
ATOM 715 C C . GLY A 1 93 ? 1.904 8.100 -1.311 1.00 83.88 93 GLY A C 1
ATOM 716 O O . GLY A 1 93 ? 2.979 8.684 -1.182 1.00 83.88 93 GLY A O 1
ATOM 717 N N . ALA A 1 94 ? 1.478 7.649 -2.494 1.00 82.62 94 ALA A N 1
ATOM 718 C CA . ALA A 1 94 ? 2.237 7.799 -3.735 1.00 82.62 94 ALA A CA 1
ATOM 719 C C . ALA A 1 94 ? 2.370 9.271 -4.164 1.00 82.62 94 ALA A C 1
ATOM 721 O O . ALA A 1 94 ? 3.454 9.705 -4.554 1.00 82.62 94 ALA A O 1
ATOM 722 N N . LEU A 1 95 ? 1.291 10.054 -4.043 1.00 84.62 95 LEU A N 1
ATOM 723 C CA . LEU A 1 95 ? 1.284 11.489 -4.350 1.00 84.62 95 LEU A CA 1
ATOM 724 C C . LEU A 1 95 ? 2.163 12.303 -3.399 1.00 84.62 95 LEU A C 1
ATOM 726 O O . LEU A 1 95 ? 2.685 13.344 -3.787 1.00 84.62 95 LEU A O 1
ATOM 730 N N . SER A 1 96 ? 2.358 11.825 -2.170 1.00 80.75 96 SER A N 1
ATOM 731 C CA . SER A 1 96 ? 3.196 12.507 -1.190 1.00 80.75 96 SER A CA 1
ATOM 732 C C . SER A 1 96 ? 4.678 12.547 -1.574 1.00 80.75 96 SER A C 1
ATOM 734 O O . SER A 1 96 ? 5.399 13.365 -1.008 1.00 80.75 96 SER A O 1
ATOM 736 N N . MET A 1 97 ? 5.149 11.655 -2.458 1.00 73.31 97 MET A N 1
ATOM 737 C CA . MET A 1 97 ? 6.557 11.510 -2.872 1.00 73.31 97 MET A CA 1
ATOM 738 C C . MET A 1 97 ? 7.585 11.437 -1.722 1.00 73.31 97 MET A C 1
ATOM 740 O O . MET A 1 97 ? 8.790 11.538 -1.958 1.00 73.31 97 MET A O 1
ATOM 744 N N . LEU A 1 98 ? 7.140 11.235 -0.478 1.00 73.62 98 LEU A N 1
ATOM 745 C CA . LEU A 1 98 ? 8.018 11.019 0.662 1.00 73.62 98 LEU A CA 1
ATOM 746 C C . LEU A 1 98 ? 8.698 9.655 0.496 1.00 73.62 98 LEU A C 1
ATOM 748 O O . LEU A 1 98 ? 8.035 8.699 0.074 1.00 73.62 98 LEU A O 1
ATOM 752 N N . PRO A 1 99 ? 9.991 9.521 0.837 1.00 61.31 99 PRO A N 1
ATOM 753 C CA . PRO A 1 99 ? 10.664 8.229 0.806 1.00 61.31 99 PRO A CA 1
ATOM 754 C C . PRO A 1 99 ? 9.891 7.230 1.686 1.00 61.31 99 PRO A C 1
ATOM 756 O O . PRO A 1 99 ? 9.771 7.408 2.895 1.00 61.31 99 PRO A O 1
ATOM 759 N N . GLY A 1 100 ? 9.293 6.212 1.058 1.00 62.53 100 GLY A N 1
ATOM 760 C CA . GLY A 1 100 ? 8.465 5.193 1.721 1.00 62.53 100 GLY A CA 1
ATOM 761 C C . GLY A 1 100 ? 7.006 5.584 2.024 1.00 62.53 100 GLY A C 1
ATOM 762 O O . GLY A 1 100 ? 6.274 4.780 2.607 1.00 62.53 100 GLY A O 1
ATOM 763 N N . GLY A 1 101 ? 6.555 6.791 1.657 1.00 65.19 101 GLY A N 1
ATOM 764 C CA . GLY A 1 101 ? 5.195 7.280 1.944 1.00 65.19 101 GLY A CA 1
ATOM 765 C C . GLY A 1 101 ? 4.850 7.326 3.440 1.00 65.19 101 GLY A C 1
ATOM 766 O O . GLY A 1 101 ? 3.672 7.353 3.792 1.00 65.19 101 GLY A O 1
ATOM 767 N N . LEU A 1 102 ? 5.871 7.275 4.302 1.00 69.06 102 LEU A N 1
ATOM 768 C CA . LEU A 1 102 ? 5.755 7.230 5.757 1.00 69.06 102 LEU A CA 1
ATOM 769 C C . LEU A 1 102 ? 5.172 8.557 6.273 1.00 69.06 102 LEU A C 1
ATOM 771 O O . LEU A 1 102 ? 5.550 9.637 5.822 1.00 69.06 102 LEU A O 1
ATOM 775 N N . GLY A 1 103 ? 4.231 8.480 7.203 1.00 77.94 103 GLY A N 1
ATOM 776 C CA . GLY A 1 103 ? 3.412 9.582 7.694 1.00 77.94 103 GLY A CA 1
ATOM 777 C C . GLY A 1 103 ? 2.110 9.731 6.908 1.00 77.94 103 GLY A C 1
ATOM 778 O O . GLY A 1 103 ? 1.033 9.560 7.475 1.00 77.94 103 GLY A O 1
ATOM 779 N N . VAL A 1 104 ? 2.185 10.043 5.609 1.00 82.75 104 VAL A N 1
ATOM 780 C CA . VAL A 1 104 ? 0.981 10.358 4.813 1.00 82.75 104 VAL A CA 1
ATOM 781 C C . VAL A 1 104 ? 0.146 9.117 4.517 1.00 82.75 104 VAL A C 1
ATOM 783 O O . VAL A 1 104 ? -1.077 9.179 4.637 1.00 82.75 104 VAL A O 1
ATOM 786 N N . ALA A 1 105 ? 0.769 7.984 4.182 1.00 83.31 105 ALA A N 1
ATOM 787 C CA . ALA A 1 105 ? 0.033 6.744 3.950 1.00 83.31 105 ALA A CA 1
ATOM 788 C C . ALA A 1 105 ? -0.617 6.228 5.245 1.00 83.31 105 ALA A C 1
ATOM 790 O O . ALA A 1 105 ? -1.797 5.872 5.231 1.00 83.31 105 ALA A O 1
ATOM 791 N N . GLU A 1 106 ? 0.109 6.245 6.373 1.00 87.44 106 GLU A N 1
ATOM 792 C CA . GLU A 1 106 ? -0.437 5.814 7.665 1.00 87.44 106 GLU A CA 1
ATOM 793 C C . GLU A 1 106 ? -1.564 6.731 8.145 1.00 87.44 106 GLU A C 1
ATOM 795 O O . GLU A 1 106 ? -2.610 6.239 8.574 1.00 87.44 106 GLU A O 1
ATOM 800 N N . ALA A 1 107 ? -1.383 8.051 8.046 1.00 89.56 107 ALA A N 1
ATOM 801 C CA . ALA A 1 107 ? -2.400 9.019 8.442 1.00 89.56 107 ALA A CA 1
ATOM 802 C C . ALA A 1 107 ? -3.640 8.940 7.546 1.00 89.56 107 ALA A C 1
ATOM 804 O O . ALA A 1 107 ? -4.758 9.003 8.053 1.00 89.56 107 ALA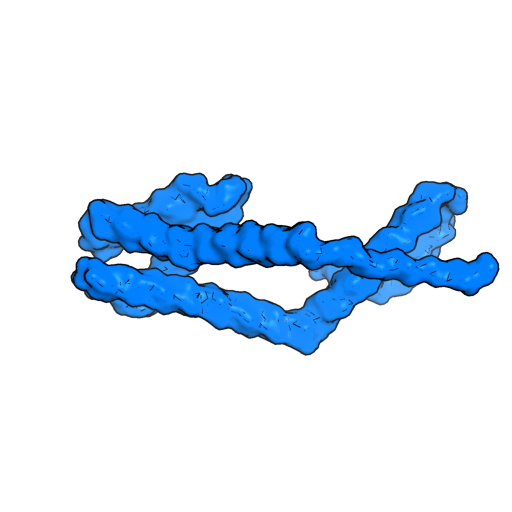 A O 1
ATOM 805 N N . SER A 1 108 ? -3.459 8.746 6.234 1.00 90.69 108 SER A N 1
ATOM 806 C CA . SER A 1 108 ? -4.576 8.597 5.297 1.00 90.69 108 SER A CA 1
ATOM 807 C C . SER A 1 108 ? -5.376 7.333 5.595 1.00 90.69 108 SER A C 1
ATOM 809 O O . SER A 1 108 ? -6.590 7.413 5.742 1.00 90.69 108 SER A O 1
ATOM 811 N N . LEU A 1 109 ? -4.719 6.176 5.741 1.00 91.69 109 LEU A N 1
ATOM 812 C CA . LEU A 1 109 ? -5.423 4.915 5.987 1.00 91.69 109 LEU A CA 1
ATOM 813 C C . LEU A 1 109 ? -6.090 4.890 7.366 1.00 91.69 109 LEU A C 1
ATOM 815 O O . LEU A 1 109 ? -7.266 4.546 7.473 1.00 91.69 109 LEU A O 1
ATOM 819 N N . THR A 1 110 ? -5.371 5.323 8.406 1.00 92.62 110 THR A N 1
ATOM 820 C CA . THR A 1 110 ? -5.912 5.411 9.771 1.00 92.62 110 THR A CA 1
ATOM 821 C C . THR A 1 110 ? -7.068 6.406 9.828 1.00 92.62 110 THR A C 1
ATOM 823 O O . THR A 1 110 ? -8.121 6.093 10.377 1.00 92.62 110 THR A O 1
ATOM 826 N N . GLY A 1 111 ? -6.905 7.587 9.225 1.00 92.44 111 GLY A N 1
ATOM 827 C CA . GLY A 1 111 ? -7.938 8.618 9.179 1.00 92.44 111 GLY A CA 1
ATOM 828 C C . GLY A 1 111 ? -9.192 8.141 8.452 1.00 92.44 111 GLY A C 1
ATOM 829 O O . GLY A 1 111 ? -10.293 8.302 8.968 1.00 92.44 111 GLY A O 1
ATOM 830 N N . LEU A 1 112 ? -9.027 7.484 7.303 1.00 92.06 112 LEU A N 1
ATOM 831 C CA . LEU A 1 112 ? -10.134 6.907 6.547 1.00 92.06 112 LEU A CA 1
ATOM 832 C C . LEU A 1 112 ? -10.844 5.770 7.308 1.00 92.06 112 LEU A C 1
ATOM 834 O O . LEU A 1 112 ? -12.063 5.662 7.254 1.00 92.06 112 LEU A O 1
ATOM 838 N N . LEU A 1 113 ? -10.125 4.932 8.057 1.00 91.62 113 LEU A N 1
ATOM 839 C CA . LEU A 1 113 ? -10.755 3.909 8.904 1.00 91.62 113 LEU A CA 1
ATOM 840 C C . LEU A 1 113 ? -11.567 4.526 10.051 1.00 91.62 113 LEU A C 1
ATOM 842 O O . LEU A 1 113 ? -12.660 4.045 10.360 1.00 91.62 113 LEU A O 1
ATOM 846 N N . VAL A 1 114 ? -11.052 5.596 10.662 1.00 93.81 114 VAL A N 1
ATOM 847 C CA . VAL A 1 114 ? -11.735 6.324 11.742 1.00 93.81 114 VAL A CA 1
ATOM 848 C C . VAL A 1 114 ? -13.001 7.011 11.237 1.00 93.81 114 VAL A C 1
ATOM 850 O O . VAL A 1 114 ? -14.032 6.938 11.903 1.00 93.81 114 VAL A O 1
ATOM 853 N N . THR A 1 115 ? -12.976 7.617 10.045 1.00 92.31 115 THR A N 1
ATOM 854 C CA . THR A 1 115 ? -14.187 8.215 9.451 1.00 92.31 115 THR A CA 1
ATOM 855 C C . THR A 1 115 ? -15.247 7.172 9.101 1.00 92.31 115 THR A C 1
ATOM 857 O O . THR A 1 115 ? -16.435 7.483 9.129 1.00 92.31 115 THR A O 1
ATOM 860 N N . PHE A 1 116 ? -14.840 5.926 8.845 1.00 88.38 116 PHE A N 1
ATOM 861 C CA . PHE A 1 116 ? -15.733 4.778 8.666 1.00 88.38 116 PHE A CA 1
ATOM 862 C C . PHE A 1 116 ? -16.168 4.107 9.984 1.00 88.38 116 PHE A C 1
ATOM 864 O O . PHE A 1 116 ? -16.807 3.058 9.953 1.00 88.38 116 PHE A O 1
ATOM 871 N N . GLY A 1 117 ? -15.866 4.709 11.139 1.00 86.75 117 GLY A N 1
ATOM 872 C CA . GLY A 1 117 ? -16.343 4.256 12.450 1.00 86.75 117 GLY A CA 1
ATOM 873 C C . GLY A 1 117 ? -15.423 3.266 13.167 1.00 86.75 117 GLY A C 1
ATOM 874 O O . GLY A 1 117 ? -15.801 2.731 14.208 1.00 86.75 117 GLY A O 1
ATOM 875 N N . THR A 1 118 ? -14.211 3.030 12.657 1.00 90.94 118 THR A N 1
ATOM 876 C CA . THR A 1 118 ? -13.226 2.181 13.342 1.00 90.94 118 THR A CA 1
ATOM 877 C C . THR A 1 118 ? -12.585 2.955 14.500 1.00 90.94 118 THR A C 1
ATOM 879 O O . THR A 1 118 ? -12.086 4.062 14.284 1.00 90.94 118 THR A O 1
ATOM 882 N N . PRO A 1 119 ? -12.524 2.405 15.725 1.00 92.75 119 PRO A N 1
ATOM 883 C CA . PRO A 1 119 ? -11.815 3.041 16.832 1.00 92.75 119 PRO A CA 1
ATOM 884 C C . PRO A 1 119 ? -10.352 3.334 16.480 1.00 92.75 119 PRO A C 1
ATOM 886 O O . PRO A 1 119 ? -9.662 2.472 15.935 1.00 92.75 119 PRO A O 1
ATOM 889 N N . LEU A 1 120 ? -9.854 4.521 16.846 1.00 91.75 120 LEU A N 1
ATOM 890 C CA . LEU A 1 120 ? -8.489 4.963 16.527 1.00 91.75 120 LEU A CA 1
ATOM 891 C C . LEU A 1 120 ? -7.393 3.934 16.887 1.00 91.75 120 LEU A C 1
ATOM 893 O O . LEU A 1 120 ? -6.526 3.705 16.043 1.00 91.75 120 LEU A O 1
ATOM 897 N N . PRO A 1 121 ? -7.418 3.266 18.063 1.00 92.44 121 PRO A N 1
ATOM 898 C CA . PRO A 1 121 ? -6.408 2.260 18.394 1.00 92.44 121 PRO A CA 1
ATOM 899 C C . PRO A 1 121 ? -6.395 1.078 17.416 1.00 92.44 121 PRO A C 1
ATOM 901 O O . PRO A 1 121 ? -5.325 0.621 17.022 1.00 92.44 121 PRO A O 1
ATOM 904 N N . LEU A 1 122 ? -7.573 0.617 16.982 1.00 92.38 122 LEU A N 1
ATOM 905 C CA . LEU A 1 122 ? -7.710 -0.487 16.028 1.00 92.38 122 LEU A CA 1
ATOM 906 C C . LEU A 1 122 ? -7.327 -0.050 14.613 1.00 92.38 122 LEU A C 1
ATOM 908 O O . LEU A 1 122 ? -6.623 -0.776 13.917 1.00 92.38 122 LEU A O 1
ATOM 912 N N . ALA A 1 123 ? -7.727 1.155 14.206 1.00 92.25 123 ALA A N 1
ATOM 913 C CA . ALA A 1 123 ? -7.376 1.719 12.907 1.00 92.25 123 ALA A CA 1
ATOM 914 C C . ALA A 1 123 ? -5.855 1.879 12.744 1.00 92.25 123 ALA A C 1
ATOM 916 O O . ALA A 1 123 ? -5.292 1.498 11.714 1.00 92.25 123 ALA A O 1
ATOM 917 N N . ALA A 1 124 ? -5.184 2.394 13.779 1.00 92.38 124 ALA A N 1
ATOM 918 C CA . ALA A 1 124 ? -3.734 2.535 13.799 1.00 92.38 124 ALA A CA 1
ATOM 919 C C . ALA A 1 124 ? -3.037 1.165 13.815 1.00 92.38 124 ALA A C 1
ATOM 921 O O . ALA A 1 124 ? -2.105 0.947 13.043 1.00 92.38 124 ALA A O 1
ATOM 922 N N . ALA A 1 125 ? -3.513 0.219 14.634 1.00 92.81 125 ALA A N 1
ATOM 923 C CA . ALA A 1 125 ? -2.957 -1.133 14.694 1.00 92.81 125 ALA A CA 1
ATOM 924 C C . ALA A 1 125 ? -3.079 -1.872 13.352 1.00 92.81 125 ALA A C 1
ATOM 926 O O . ALA A 1 125 ? -2.087 -2.409 12.860 1.00 92.81 125 ALA A O 1
ATOM 927 N N . ALA A 1 126 ? -4.258 -1.845 12.723 1.00 92.44 126 ALA A N 1
ATOM 928 C CA . ALA A 1 126 ? -4.490 -2.452 11.414 1.00 92.44 126 ALA A CA 1
ATOM 929 C C . ALA A 1 126 ? -3.591 -1.834 10.333 1.00 92.44 126 ALA A C 1
ATOM 931 O O . ALA A 1 126 ? -2.980 -2.557 9.545 1.00 92.44 126 AL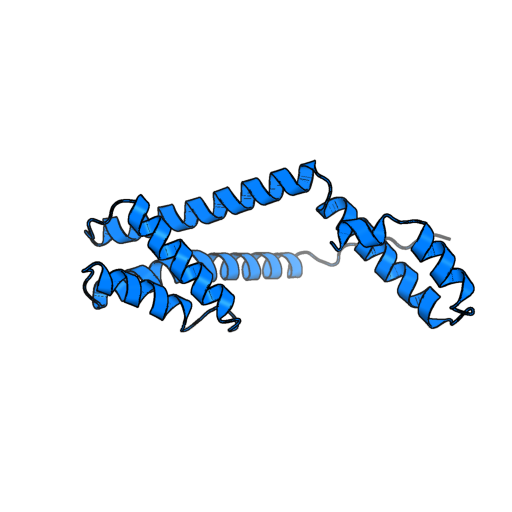A A O 1
ATOM 932 N N . THR A 1 127 ? -3.460 -0.504 10.341 1.00 91.44 127 THR A N 1
ATOM 933 C CA . THR A 1 127 ? -2.592 0.242 9.419 1.00 91.44 127 THR A CA 1
ATOM 934 C C . THR A 1 127 ? -1.121 -0.125 9.601 1.00 91.44 127 THR A C 1
ATOM 936 O O . THR A 1 127 ? -0.423 -0.386 8.625 1.00 91.44 127 THR A O 1
ATOM 939 N N . LEU A 1 128 ? -0.625 -0.198 10.835 1.00 89.88 128 LEU A N 1
ATOM 940 C CA . LEU A 1 128 ? 0.761 -0.592 11.090 1.00 89.88 128 LEU A CA 1
ATOM 941 C C . LEU A 1 128 ? 1.015 -2.050 10.700 1.00 89.88 128 LEU A C 1
ATOM 943 O O . LEU A 1 128 ? 2.045 -2.349 10.099 1.00 89.88 128 LEU A O 1
ATOM 947 N N . LEU A 1 129 ? 0.069 -2.946 10.982 1.00 90.62 129 LEU A N 1
ATOM 948 C CA . LEU A 1 129 ? 0.213 -4.364 10.678 1.00 90.62 129 LEU A CA 1
ATOM 949 C C . LEU A 1 129 ? 0.301 -4.618 9.168 1.00 90.62 129 LEU A C 1
ATOM 951 O O . LEU A 1 129 ? 1.201 -5.336 8.731 1.00 90.62 129 LEU A O 1
ATOM 955 N N . ILE A 1 130 ? -0.558 -3.978 8.360 1.00 88.56 130 ILE A N 1
ATOM 956 C CA . ILE A 1 130 ? -0.479 -4.112 6.897 1.00 88.56 130 ILE A CA 1
ATOM 957 C C . ILE A 1 130 ? 0.833 -3.533 6.355 1.00 88.56 130 ILE A C 1
ATOM 959 O O . ILE A 1 130 ? 1.447 -4.129 5.476 1.00 88.56 130 ILE A O 1
ATOM 963 N N . ARG A 1 131 ? 1.323 -2.421 6.919 1.00 86.50 131 ARG A N 1
ATOM 964 C CA . ARG A 1 131 ? 2.591 -1.796 6.504 1.00 86.50 131 ARG A CA 1
ATOM 965 C C . ARG A 1 131 ? 3.793 -2.676 6.842 1.00 86.50 131 ARG A C 1
ATOM 967 O O . ARG A 1 131 ? 4.707 -2.790 6.031 1.00 86.50 131 ARG A O 1
ATOM 974 N N . VAL A 1 132 ? 3.793 -3.341 7.997 1.00 83.94 132 VAL A N 1
ATOM 975 C CA . VAL A 1 132 ? 4.822 -4.338 8.338 1.00 83.94 132 VAL A CA 1
ATOM 976 C C . VAL A 1 132 ? 4.762 -5.527 7.379 1.00 83.94 132 VAL A C 1
ATOM 978 O O . VAL A 1 132 ? 5.796 -5.946 6.860 1.00 83.94 132 VAL A O 1
ATOM 981 N N . ALA A 1 133 ? 3.564 -6.024 7.074 1.00 81.94 133 ALA A N 1
ATOM 982 C CA . ALA A 1 133 ? 3.390 -7.165 6.183 1.00 81.94 133 ALA A CA 1
ATOM 983 C C . ALA A 1 133 ? 3.848 -6.893 4.736 1.00 81.94 133 ALA A C 1
ATOM 985 O O . ALA A 1 133 ? 4.377 -7.799 4.095 1.00 81.94 133 ALA A O 1
ATOM 986 N N . THR A 1 134 ? 3.685 -5.669 4.220 1.00 78.50 134 THR A N 1
ATOM 987 C CA . THR A 1 134 ? 4.009 -5.337 2.819 1.00 78.50 134 THR A CA 1
ATOM 988 C C . THR A 1 134 ? 5.420 -4.777 2.636 1.00 78.50 134 THR A C 1
ATOM 990 O O . THR A 1 134 ? 6.182 -5.272 1.806 1.00 78.50 134 THR A O 1
ATOM 993 N N . LEU A 1 135 ? 5.812 -3.771 3.424 1.00 71.62 135 LEU A N 1
ATOM 994 C CA . LEU A 1 135 ? 7.103 -3.090 3.273 1.00 71.62 135 LEU A CA 1
ATOM 995 C C . LEU A 1 135 ? 8.251 -3.896 3.880 1.00 71.62 135 LEU A C 1
ATOM 997 O O . LEU A 1 135 ? 9.279 -4.096 3.235 1.00 71.62 135 LEU A O 1
ATOM 1001 N N . TRP A 1 136 ? 8.096 -4.372 5.114 1.00 70.81 136 TRP A N 1
ATOM 1002 C CA . TRP A 1 136 ? 9.210 -4.984 5.843 1.00 70.81 136 TRP A CA 1
ATOM 1003 C C . TRP A 1 136 ? 9.509 -6.410 5.383 1.00 70.81 136 TRP A C 1
ATOM 1005 O O . TRP A 1 136 ? 10.664 -6.833 5.432 1.00 70.81 136 TRP A O 1
ATOM 1015 N N . LEU A 1 137 ? 8.516 -7.116 4.836 1.00 70.62 137 LEU A N 1
ATOM 1016 C CA . LEU A 1 137 ? 8.732 -8.399 4.170 1.00 70.62 137 LEU A CA 1
ATOM 1017 C C . LEU A 1 137 ? 9.558 -8.230 2.885 1.00 70.62 137 LEU A C 1
ATOM 1019 O O . LEU A 1 137 ? 10.522 -8.967 2.676 1.00 70.62 137 LEU A O 1
ATOM 1023 N N . ALA A 1 138 ? 9.249 -7.216 2.068 1.00 72.50 138 ALA A N 1
ATOM 1024 C CA . ALA A 1 138 ? 10.027 -6.892 0.872 1.00 72.50 138 ALA A CA 1
ATOM 1025 C C . ALA A 1 138 ? 11.462 -6.451 1.214 1.00 72.50 138 ALA A C 1
ATOM 1027 O O . ALA A 1 138 ? 12.412 -6.899 0.570 1.00 72.50 138 ALA A O 1
ATOM 1028 N N . VAL A 1 139 ? 11.637 -5.631 2.258 1.00 76.19 139 VAL A N 1
ATOM 1029 C CA . VAL A 1 139 ? 12.965 -5.235 2.764 1.00 76.19 139 VAL A CA 1
ATOM 1030 C C . VAL A 1 139 ? 13.748 -6.454 3.256 1.00 76.19 139 VAL A C 1
ATOM 1032 O O . VAL A 1 139 ? 14.909 -6.612 2.885 1.00 76.19 139 VAL A O 1
ATOM 1035 N N . GLY A 1 140 ? 13.119 -7.349 4.025 1.00 78.88 140 GLY A N 1
ATOM 1036 C CA . GLY A 1 140 ? 13.746 -8.585 4.500 1.00 78.88 140 GLY A CA 1
ATOM 1037 C C . GLY A 1 140 ? 14.214 -9.488 3.356 1.00 78.88 140 GLY A C 1
ATOM 1038 O O . GLY A 1 140 ? 15.355 -9.946 3.359 1.00 78.88 140 GLY A O 1
ATOM 1039 N N . LEU A 1 141 ? 13.378 -9.675 2.330 1.00 80.31 141 LEU A N 1
ATOM 1040 C CA . LEU A 1 141 ? 13.735 -10.398 1.103 1.00 80.31 141 LEU A CA 1
ATOM 1041 C C . LEU A 1 141 ? 14.882 -9.724 0.338 1.00 80.31 141 LEU A C 1
ATOM 1043 O O . LEU A 1 141 ? 15.801 -10.401 -0.126 1.00 80.31 141 LEU A O 1
ATOM 1047 N N . GLY A 1 142 ? 14.866 -8.394 0.233 1.00 79.38 142 GLY A N 1
ATOM 1048 C CA . GLY A 1 142 ? 15.946 -7.626 -0.388 1.00 79.38 142 GLY A CA 1
ATOM 1049 C C . GLY A 1 142 ? 17.280 -7.812 0.337 1.00 79.38 142 GLY A C 1
ATOM 1050 O O . GLY A 1 142 ? 18.294 -8.107 -0.292 1.00 79.38 142 GLY A O 1
ATOM 1051 N N . VAL A 1 143 ? 17.281 -7.726 1.670 1.00 85.62 143 VAL A N 1
ATOM 1052 C CA . VAL A 1 143 ? 18.484 -7.949 2.488 1.00 85.62 143 VAL A CA 1
ATOM 1053 C C . VAL A 1 143 ? 18.958 -9.398 2.390 1.00 85.62 143 VAL A C 1
ATOM 1055 O O . VAL A 1 143 ? 20.153 -9.633 2.227 1.00 85.62 143 VAL A O 1
ATOM 1058 N N . ALA A 1 144 ? 18.045 -10.371 2.432 1.00 86.69 144 ALA A N 1
ATOM 1059 C CA . ALA A 1 144 ? 18.385 -11.785 2.310 1.00 86.69 144 ALA A CA 1
ATOM 1060 C C . ALA A 1 144 ? 19.025 -12.106 0.950 1.00 86.69 144 ALA A C 1
ATOM 1062 O O . ALA A 1 144 ? 20.060 -12.767 0.894 1.00 86.69 144 ALA A O 1
ATOM 1063 N N . THR A 1 145 ? 18.453 -11.601 -0.147 1.00 86.25 145 THR A N 1
ATOM 1064 C CA . THR A 1 145 ? 18.998 -11.813 -1.498 1.00 86.25 145 THR A CA 1
ATOM 1065 C C . THR A 1 145 ? 20.349 -11.127 -1.693 1.00 86.25 145 THR A C 1
ATOM 1067 O O . THR A 1 145 ? 21.253 -11.749 -2.247 1.00 86.25 145 THR A O 1
ATOM 1070 N N . LEU A 1 146 ? 20.537 -9.904 -1.182 1.00 85.75 146 LEU A N 1
ATOM 1071 C CA . LEU A 1 146 ? 21.846 -9.240 -1.153 1.00 85.75 146 LEU A CA 1
ATOM 1072 C C . LEU A 1 146 ? 22.859 -10.048 -0.336 1.00 85.75 146 LEU A C 1
ATOM 1074 O O . LEU A 1 146 ? 23.949 -10.329 -0.826 1.00 85.75 146 LEU A O 1
ATOM 1078 N N . GLY A 1 147 ? 22.494 -10.481 0.872 1.00 87.06 147 GLY A N 1
ATOM 1079 C CA . GLY A 1 147 ? 23.355 -11.293 1.732 1.00 87.06 147 GLY A CA 1
ATOM 1080 C C . GLY A 1 147 ? 23.811 -12.589 1.058 1.00 87.06 147 GLY A C 1
ATOM 1081 O O . GLY A 1 147 ? 24.996 -12.917 1.107 1.00 87.06 147 GLY A O 1
ATOM 1082 N N . LEU A 1 148 ? 22.900 -13.278 0.364 1.00 84.75 148 LEU A N 1
ATOM 1083 C CA . LEU A 1 148 ? 23.203 -14.479 -0.419 1.00 84.75 148 LEU A CA 1
ATOM 1084 C C . LEU A 1 148 ? 24.068 -14.175 -1.651 1.00 84.75 148 LEU A C 1
ATOM 1086 O O . LEU A 1 148 ? 24.998 -14.926 -1.936 1.00 84.75 148 LEU A O 1
ATOM 1090 N N . ALA A 1 149 ? 23.813 -13.068 -2.354 1.00 83.44 149 ALA A N 1
ATOM 1091 C CA . ALA A 1 149 ? 24.603 -12.652 -3.513 1.00 83.44 149 ALA A CA 1
ATOM 1092 C C . ALA A 1 149 ? 26.050 -12.295 -3.138 1.00 83.44 149 ALA A C 1
ATOM 1094 O O . ALA A 1 149 ? 26.962 -12.611 -3.892 1.00 83.44 149 ALA A O 1
ATOM 1095 N N . PHE A 1 150 ? 26.278 -11.702 -1.962 1.00 73.69 150 PHE A N 1
ATOM 1096 C CA . PHE A 1 150 ? 27.629 -11.461 -1.444 1.00 73.69 150 PHE A CA 1
ATOM 1097 C C . PHE A 1 150 ? 28.313 -12.731 -0.905 1.00 73.69 150 PHE A C 1
ATOM 1099 O O . PHE A 1 150 ? 29.539 -12.761 -0.829 1.00 73.69 150 PHE A O 1
ATOM 1106 N N . HIS A 1 151 ? 27.555 -13.783 -0.563 1.00 67.88 151 HIS A N 1
ATOM 1107 C CA . HIS A 1 151 ? 28.104 -15.098 -0.192 1.00 67.88 151 HIS A CA 1
ATOM 1108 C C . HIS A 1 151 ? 28.385 -16.005 -1.407 1.00 67.88 151 HIS A C 1
ATOM 1110 O O . HIS A 1 151 ? 29.186 -16.935 -1.303 1.00 67.88 151 HIS A O 1
ATOM 1116 N N . GLY A 1 152 ? 27.772 -15.742 -2.565 1.00 58.34 152 GLY A N 1
ATOM 1117 C CA . GLY A 1 152 ? 28.124 -16.368 -3.839 1.00 58.34 152 GLY A CA 1
ATOM 1118 C C . GLY A 1 152 ? 29.359 -15.695 -4.439 1.00 58.34 152 GLY A C 1
ATOM 1119 O O . GLY A 1 152 ? 29.269 -14.579 -4.936 1.00 58.34 152 GLY A O 1
ATOM 1120 N N . GLY A 1 153 ? 30.517 -16.361 -4.367 1.00 56.41 153 GLY A N 1
ATOM 1121 C CA . GLY A 1 153 ? 31.805 -15.852 -4.855 1.00 56.41 153 GLY A CA 1
ATOM 1122 C C . GLY A 1 153 ? 31.795 -15.316 -6.302 1.00 56.41 153 GLY A C 1
ATOM 1123 O O . GLY A 1 153 ? 30.870 -15.590 -7.068 1.00 56.41 153 GLY A O 1
ATOM 1124 N N . PRO A 1 154 ? 32.835 -14.549 -6.690 1.00 50.50 154 PRO A N 1
ATOM 1125 C CA . PRO A 1 154 ? 32.850 -13.710 -7.887 1.00 50.50 154 PRO A CA 1
ATOM 1126 C C . PRO A 1 154 ? 32.430 -14.482 -9.141 1.00 50.50 154 PRO A C 1
ATOM 1128 O O . PRO A 1 154 ? 33.086 -15.440 -9.550 1.00 50.50 154 PRO A O 1
ATOM 1131 N N . VAL A 1 155 ? 31.330 -14.029 -9.751 1.00 60.59 155 VAL A N 1
ATOM 1132 C CA . VAL A 1 155 ? 30.832 -14.514 -11.041 1.00 60.59 155 VAL A CA 1
ATOM 1133 C C . VAL A 1 155 ? 31.966 -14.380 -12.053 1.00 60.59 155 VAL A C 1
ATOM 1135 O O . VAL A 1 155 ? 32.431 -13.276 -12.335 1.00 60.59 155 VAL A O 1
ATOM 1138 N N . GLY A 1 156 ? 32.452 -15.531 -12.520 1.00 51.66 156 GLY A N 1
ATOM 1139 C CA . GLY A 1 156 ? 33.675 -15.666 -13.298 1.00 51.66 156 GLY A CA 1
ATOM 1140 C C . GLY A 1 156 ? 33.753 -14.670 -14.449 1.00 51.66 156 GLY A C 1
ATOM 1141 O O . GLY A 1 156 ? 32.917 -14.666 -15.352 1.00 51.66 156 GLY A O 1
ATOM 1142 N N . ALA A 1 157 ? 34.799 -13.848 -14.422 1.00 50.34 157 ALA A N 1
ATOM 1143 C CA . ALA A 1 157 ? 35.218 -13.050 -15.556 1.00 50.34 157 ALA A CA 1
ATOM 1144 C C . ALA A 1 157 ? 35.559 -13.998 -16.714 1.00 50.34 157 ALA A C 1
ATOM 1146 O O . ALA A 1 157 ? 36.604 -14.646 -16.722 1.00 50.34 157 ALA A O 1
ATOM 1147 N N . THR A 1 158 ? 34.674 -14.100 -17.701 1.00 52.25 158 THR A N 1
ATOM 1148 C CA . THR A 1 158 ? 35.019 -14.704 -18.987 1.00 52.25 158 THR A CA 1
ATOM 1149 C C . THR A 1 158 ? 35.958 -13.751 -19.716 1.00 52.25 158 THR A C 1
ATOM 1151 O O . THR A 1 158 ? 35.525 -12.800 -20.366 1.00 52.25 158 THR A O 1
ATOM 1154 N N . THR A 1 159 ? 37.258 -13.991 -19.569 1.00 51.09 159 THR A N 1
ATOM 1155 C CA . THR A 1 159 ? 38.334 -13.360 -20.335 1.00 51.09 159 THR A CA 1
ATOM 1156 C C . THR A 1 159 ? 38.110 -13.626 -21.829 1.00 51.09 159 THR A C 1
ATOM 1158 O O . THR A 1 159 ? 38.019 -14.795 -22.220 1.00 51.09 159 THR A O 1
ATOM 1161 N N . PRO A 1 160 ? 38.038 -12.607 -22.705 1.00 55.62 160 PRO A N 1
ATOM 1162 C CA . PRO A 1 160 ? 38.069 -12.858 -24.134 1.00 55.62 160 PRO A CA 1
ATOM 1163 C C . PRO A 1 160 ? 39.497 -13.268 -24.506 1.00 55.62 160 PRO A C 1
ATOM 1165 O O . PRO A 1 160 ? 40.429 -12.474 -24.427 1.00 55.62 160 PRO A O 1
ATOM 1168 N N . ARG A 1 161 ? 39.672 -14.538 -24.885 1.00 56.19 161 ARG A N 1
ATOM 1169 C CA . ARG A 1 161 ? 40.878 -15.027 -25.563 1.00 56.19 161 ARG A CA 1
ATOM 1170 C C . ARG A 1 161 ? 41.013 -14.297 -26.902 1.00 56.19 161 ARG A C 1
ATOM 1172 O O . ARG A 1 161 ? 40.182 -14.532 -27.782 1.00 56.19 161 ARG A O 1
ATOM 1179 N N . ARG A 1 162 ? 42.067 -13.497 -27.062 1.00 52.22 162 ARG A N 1
ATOM 1180 C CA . ARG A 1 162 ? 42.918 -13.430 -28.262 1.00 52.22 162 ARG A CA 1
ATOM 1181 C C . ARG A 1 162 ? 44.160 -12.601 -27.982 1.00 52.22 162 ARG A C 1
ATOM 1183 O O . ARG A 1 162 ? 43.997 -11.467 -27.489 1.00 52.22 162 ARG A O 1
#

Foldseek 3Di:
DVVVVVVDVVVVVVCVVPDPDDPVCVVVVVVVCVVVVVVVVCVPPVNVVVVVVVVVVVLLVLLVLLVVLCVVVVNPDPSVLSSVLLVVLVVQLVVVPDVLSPPSSLCSSLVSVVVVPDPSVSSNVSSVVSSCVPPVVVVVVVVVVVVVVVVPPDPDDPDDDD

Secondary structure (DSSP, 8-state):
-HHHHTT-HHHHHHHHHH----HHHHHHHHHHHHHHHHHHHHTSHHHHHHHHHHHHHHHHHHHHHHHHHHHHTT----HHHHHHHHHHHHHHHHHT--GGGTTHHHHHHHHHHHHTT--HHHHHHHHHHHHIIIIIHHHHHHHHHHHHHHHS----------